Protein AF-A0A954BN19-F1 (afdb_monomer_lite)

pLDDT: mean 81.87, std 8.76, range [47.94, 94.44]

Radius of gyration: 20.81 Å; chains: 1; bounding box: 57×32×49 Å

Foldseek 3Di:
DVLVCQVVVPPDVVVVVVVVVVVVVVVVVCVVVVVVLLVLQDDPVCSVVSVVVVVVVVVCCVVVVVVVLVVQVVVPVSRSVVVVVVVVVVVVVVVVVRDDGDDPPPVDDPDPCVVCVVVVVCVVPVVNVVVVVVVVVVVVVVCVLVCLVCCCCVPVVHDPVVSVVVVCVVVVVD

Structure (mmCIF, N/CA/C/O backbone):
data_AF-A0A954BN19-F1
#
_entry.id   AF-A0A954BN19-F1
#
loop_
_atom_site.group_PDB
_atom_site.id
_atom_site.type_symbol
_atom_site.label_atom_id
_atom_site.label_alt_id
_atom_site.label_comp_id
_atom_site.label_asym_id
_atom_site.label_entity_id
_atom_site.label_seq_id
_atom_site.pdbx_PDB_ins_code
_atom_site.Cartn_x
_atom_site.Cartn_y
_atom_site.Cartn_z
_atom_site.occupancy
_atom_site.B_iso_or_equiv
_atom_site.auth_seq_id
_atom_site.auth_comp_id
_atom_site.auth_asym_id
_atom_site.auth_atom_id
_atom_site.pdbx_PDB_model_num
ATOM 1 N N . ALA A 1 1 ? -5.532 0.652 -15.997 1.00 68.81 1 ALA A N 1
ATOM 2 C CA . ALA A 1 1 ? -4.875 1.878 -16.502 1.00 68.81 1 ALA A CA 1
ATOM 3 C C . ALA A 1 1 ? -3.427 1.612 -16.917 1.00 68.81 1 ALA A C 1
ATOM 5 O O . ALA A 1 1 ? -3.158 1.612 -18.107 1.00 68.81 1 ALA A O 1
ATOM 6 N N . VAL A 1 2 ? -2.518 1.294 -15.985 1.00 73.12 2 VAL A N 1
ATOM 7 C CA . VAL A 1 2 ? -1.083 1.106 -16.296 1.00 73.12 2 VAL A CA 1
ATOM 8 C C . VAL A 1 2 ? -0.819 -0.013 -17.317 1.00 73.12 2 VAL A C 1
ATOM 10 O O . VAL A 1 2 ? -0.049 0.191 -18.244 1.00 73.12 2 VAL A O 1
ATOM 13 N N . LEU A 1 3 ? -1.535 -1.144 -17.241 1.00 71.88 3 LEU A N 1
ATOM 14 C CA . LEU A 1 3 ? -1.464 -2.205 -18.260 1.00 71.88 3 LEU A CA 1
ATOM 15 C C . LEU A 1 3 ? -1.847 -1.709 -19.669 1.00 71.88 3 LEU A C 1
ATOM 17 O O . LEU A 1 3 ? -1.203 -2.068 -20.645 1.00 71.88 3 LEU A O 1
ATOM 21 N N . ALA A 1 4 ? -2.865 -0.852 -19.782 1.00 71.31 4 ALA A N 1
ATOM 22 C CA . ALA A 1 4 ? -3.290 -0.293 -21.067 1.00 71.31 4 ALA A CA 1
ATOM 23 C C . ALA A 1 4 ? -2.262 0.709 -21.628 1.00 71.31 4 ALA A C 1
ATOM 25 O O . ALA A 1 4 ? -2.041 0.761 -22.837 1.00 71.31 4 ALA A O 1
ATOM 26 N N . LEU A 1 5 ? -1.584 1.463 -20.755 1.00 75.38 5 LEU A N 1
ATOM 27 C CA . LEU A 1 5 ? -0.461 2.325 -21.143 1.00 75.38 5 LEU A CA 1
ATOM 28 C C . LEU A 1 5 ? 0.744 1.496 -21.610 1.00 75.38 5 LEU A C 1
ATOM 30 O O . LEU A 1 5 ? 1.345 1.810 -22.633 1.00 75.38 5 LEU A O 1
ATOM 34 N N . ALA A 1 6 ? 1.035 0.385 -20.929 1.00 69.69 6 ALA A N 1
ATOM 35 C CA . ALA A 1 6 ? 2.100 -0.535 -21.321 1.00 69.69 6 ALA A CA 1
ATOM 36 C C . ALA A 1 6 ? 1.827 -1.221 -22.672 1.00 69.69 6 ALA A C 1
ATOM 38 O O . ALA A 1 6 ? 2.737 -1.348 -23.483 1.00 69.69 6 ALA A O 1
ATOM 39 N N . LEU A 1 7 ? 0.578 -1.621 -22.940 1.00 71.88 7 LEU A N 1
ATOM 40 C CA . LEU A 1 7 ? 0.173 -2.225 -24.218 1.00 71.88 7 LEU A CA 1
ATOM 41 C C . LEU A 1 7 ? 0.163 -1.224 -25.382 1.00 71.88 7 LEU A C 1
ATOM 43 O O . LEU A 1 7 ? 0.407 -1.608 -26.520 1.00 71.88 7 LEU A O 1
ATOM 47 N N . SER A 1 8 ? -0.116 0.053 -25.110 1.00 75.19 8 SER A N 1
ATOM 48 C CA . SER A 1 8 ? -0.130 1.107 -26.135 1.00 75.19 8 SER A CA 1
ATOM 49 C C . SER A 1 8 ? 1.241 1.742 -26.390 1.00 75.19 8 SER A C 1
ATOM 51 O O . SER A 1 8 ? 1.376 2.512 -27.338 1.00 75.19 8 SER A O 1
ATOM 53 N N . GLY A 1 9 ? 2.250 1.449 -25.559 1.00 68.12 9 GLY A N 1
ATOM 54 C CA . GLY A 1 9 ? 3.610 1.991 -25.678 1.00 68.12 9 GLY A CA 1
ATOM 55 C C . GLY A 1 9 ? 3.722 3.504 -25.447 1.00 68.12 9 GLY A C 1
ATOM 56 O O . GLY A 1 9 ? 4.783 4.083 -25.670 1.00 68.12 9 GLY A O 1
ATOM 57 N N . ARG A 1 10 ? 2.643 4.167 -25.010 1.00 72.44 10 ARG A N 1
ATOM 58 C CA . ARG A 1 10 ? 2.569 5.623 -24.829 1.00 72.44 10 ARG A CA 1
ATOM 59 C C . ARG A 1 10 ? 2.656 5.976 -23.348 1.00 72.44 10 ARG A C 1
ATOM 61 O O . ARG A 1 10 ? 1.644 6.070 -22.658 1.00 72.44 10 ARG A O 1
ATOM 68 N N . PHE A 1 11 ? 3.876 6.198 -22.868 1.00 72.81 11 PHE A N 1
ATOM 69 C CA . PHE A 1 11 ? 4.145 6.683 -21.512 1.00 72.81 11 PHE A CA 1
ATOM 70 C C . PHE A 1 11 ? 4.141 8.213 -21.463 1.00 72.81 11 PHE A C 1
ATOM 72 O O . PHE A 1 11 ? 5.148 8.840 -21.145 1.00 72.81 11 PHE A O 1
ATOM 79 N N . ASP A 1 12 ? 3.006 8.822 -21.806 1.00 81.62 12 ASP A N 1
ATOM 80 C CA . ASP A 1 12 ? 2.846 10.262 -21.613 1.00 81.62 12 ASP A CA 1
ATOM 81 C C . ASP A 1 12 ? 2.803 10.569 -20.100 1.00 81.62 12 ASP A C 1
ATOM 83 O O . ASP A 1 12 ? 2.009 9.938 -19.381 1.00 81.62 12 ASP A O 1
ATOM 87 N N . PRO A 1 13 ? 3.622 11.510 -19.593 1.00 81.38 13 PRO A N 1
ATOM 88 C CA . PRO A 1 13 ? 3.652 11.862 -18.176 1.00 81.38 13 PRO A CA 1
ATOM 89 C C . PRO A 1 13 ? 2.273 12.187 -17.598 1.00 81.38 13 PRO A C 1
ATOM 91 O O . PRO A 1 13 ? 1.994 11.819 -16.456 1.00 81.38 13 PRO A O 1
ATOM 94 N N . VAL A 1 14 ? 1.387 12.815 -18.380 1.00 86.94 14 VAL A N 1
ATOM 95 C CA . VAL A 1 14 ? 0.048 13.206 -17.912 1.00 86.94 14 VAL A CA 1
ATOM 96 C C . VAL A 1 14 ? -0.793 11.977 -17.564 1.00 86.94 14 VAL A C 1
ATOM 98 O O . VAL A 1 14 ? -1.405 11.922 -16.496 1.00 86.94 14 VAL A O 1
ATOM 101 N N . TRP A 1 15 ? -0.788 10.956 -18.424 1.00 82.94 15 TRP A N 1
ATOM 102 C CA . TRP A 1 15 ? -1.566 9.734 -18.205 1.00 82.94 15 TRP A CA 1
ATOM 103 C C . TRP A 1 15 ? -1.000 8.875 -17.077 1.00 82.94 15 TRP A C 1
ATOM 105 O O . TRP A 1 15 ? -1.761 8.260 -16.324 1.00 82.94 15 TRP A O 1
ATOM 115 N N . VAL A 1 16 ? 0.326 8.855 -16.928 1.00 83.62 16 VAL A N 1
ATOM 116 C CA . VAL A 1 16 ? 0.986 8.168 -15.813 1.00 83.62 16 VAL A CA 1
ATOM 117 C C . VAL A 1 16 ? 0.633 8.847 -14.491 1.00 83.62 16 VAL A C 1
ATOM 119 O O . VAL A 1 16 ? 0.200 8.168 -13.560 1.00 83.62 16 VAL A O 1
ATOM 122 N N . LEU A 1 17 ? 0.744 10.176 -14.413 1.00 84.62 17 LEU A N 1
ATOM 123 C CA . LEU A 1 17 ? 0.394 10.934 -13.212 1.00 84.62 17 LEU A CA 1
ATOM 124 C C . LEU A 1 17 ? -1.085 10.777 -12.858 1.00 84.62 17 LEU A C 1
ATOM 126 O O . LEU A 1 17 ? -1.389 10.477 -11.709 1.00 84.62 17 LEU A O 1
ATOM 130 N N . ALA A 1 18 ? -1.993 10.866 -13.833 1.00 87.44 18 ALA A N 1
ATOM 131 C CA . ALA A 1 18 ? -3.419 10.638 -13.602 1.00 87.44 18 ALA A CA 1
ATOM 132 C C . ALA A 1 18 ? -3.694 9.238 -13.018 1.00 87.44 18 ALA A C 1
ATOM 134 O O . ALA A 1 18 ? -4.450 9.097 -12.053 1.00 87.44 18 ALA A O 1
ATOM 135 N N . ALA A 1 19 ? -3.043 8.196 -13.549 1.00 85.94 19 ALA A N 1
ATOM 136 C CA . ALA A 1 19 ? -3.163 6.840 -13.016 1.00 85.94 19 ALA A CA 1
ATOM 137 C C . ALA A 1 19 ? -2.610 6.725 -11.583 1.00 85.94 19 ALA A C 1
ATOM 139 O O . ALA A 1 19 ? -3.233 6.075 -10.738 1.00 85.94 19 ALA A O 1
ATOM 140 N N . LEU A 1 20 ? -1.477 7.372 -11.292 1.00 85.50 20 LEU A N 1
ATOM 141 C CA . LEU A 1 20 ? -0.887 7.411 -9.952 1.00 85.50 20 LEU A CA 1
ATOM 142 C C . LEU A 1 20 ? -1.757 8.187 -8.956 1.00 85.50 20 LEU A C 1
ATOM 144 O O . LEU A 1 20 ? -1.872 7.762 -7.809 1.00 85.50 20 LEU A O 1
ATOM 148 N N . THR A 1 21 ? -2.418 9.266 -9.380 1.00 88.81 21 THR A N 1
ATOM 149 C CA . THR A 1 21 ? -3.368 10.012 -8.545 1.00 88.81 21 THR A CA 1
ATOM 150 C C . THR A 1 21 ? -4.549 9.135 -8.149 1.00 88.81 21 THR A C 1
ATOM 152 O O . THR A 1 21 ? -4.857 9.029 -6.963 1.00 88.81 21 THR A O 1
ATOM 155 N N . VAL A 1 22 ? -5.175 8.445 -9.109 1.00 89.56 22 VAL A N 1
ATOM 156 C CA . VAL A 1 22 ? -6.285 7.519 -8.823 1.00 89.56 22 VAL A CA 1
ATOM 157 C C . VAL A 1 22 ? -5.833 6.401 -7.882 1.00 89.56 22 VAL A C 1
ATOM 159 O O . VAL A 1 22 ? -6.536 6.073 -6.926 1.00 89.56 22 VAL A O 1
ATOM 162 N N . PHE A 1 23 ? -4.640 5.849 -8.110 1.00 85.69 23 PHE A N 1
ATOM 163 C CA . PHE A 1 23 ? -4.061 4.842 -7.225 1.00 85.69 23 PHE A CA 1
ATOM 164 C C . PHE A 1 23 ? -3.820 5.382 -5.806 1.00 85.69 23 PHE A C 1
ATOM 166 O O . PHE A 1 23 ? -4.142 4.705 -4.830 1.00 85.69 23 PHE A O 1
ATOM 173 N N . GLY A 1 24 ? -3.310 6.609 -5.676 1.00 85.44 24 GLY A N 1
ATOM 174 C CA . GLY A 1 24 ? -3.105 7.278 -4.392 1.00 85.44 24 GLY A CA 1
ATOM 175 C C . GLY A 1 24 ? -4.409 7.479 -3.620 1.00 85.44 24 GLY A C 1
ATOM 176 O O . GLY A 1 24 ? -4.470 7.150 -2.435 1.00 85.44 24 GLY A O 1
ATOM 177 N N . VAL A 1 25 ? -5.469 7.924 -4.302 1.00 90.31 25 VAL A N 1
ATOM 178 C CA . VAL A 1 25 ? -6.812 8.050 -3.714 1.00 90.31 25 VAL A CA 1
ATOM 179 C C . VAL A 1 25 ? -7.311 6.689 -3.232 1.00 90.31 25 VAL A C 1
ATOM 181 O O . VAL A 1 25 ? -7.694 6.557 -2.072 1.00 90.31 25 VAL A O 1
ATOM 184 N N . ALA A 1 26 ? -7.246 5.653 -4.072 1.00 88.19 26 ALA A N 1
ATOM 185 C CA . ALA A 1 26 ? -7.664 4.306 -3.684 1.00 88.19 26 ALA A CA 1
ATOM 186 C C . ALA A 1 26 ? -6.885 3.789 -2.461 1.00 88.19 26 ALA A C 1
ATOM 188 O O . ALA A 1 26 ? -7.477 3.237 -1.532 1.00 88.19 26 ALA A O 1
ATOM 189 N N . ARG A 1 27 ? -5.567 4.023 -2.415 1.00 83.44 27 ARG A N 1
ATOM 190 C CA . ARG A 1 27 ? -4.705 3.628 -1.293 1.00 83.44 27 ARG A CA 1
ATOM 191 C C . ARG A 1 27 ? -5.075 4.348 0.006 1.00 83.44 27 ARG A C 1
ATOM 193 O O . ARG A 1 27 ? -5.045 3.716 1.061 1.00 83.44 27 ARG A O 1
ATOM 200 N N . ALA A 1 28 ? -5.449 5.626 -0.073 1.00 85.00 28 ALA A N 1
ATOM 201 C CA . ALA A 1 28 ? -5.857 6.424 1.083 1.00 85.00 28 ALA A CA 1
ATOM 202 C C . ALA A 1 28 ? -7.121 5.877 1.765 1.00 85.00 28 ALA A C 1
ATOM 204 O O . ALA A 1 28 ? -7.237 5.974 2.982 1.00 85.00 28 ALA A O 1
ATOM 205 N N . PHE A 1 29 ? -8.031 5.252 1.012 1.00 87.31 29 PHE A N 1
ATOM 206 C CA . PHE A 1 29 ? -9.189 4.548 1.576 1.00 87.31 29 PHE A CA 1
ATOM 207 C C . PHE A 1 29 ? -8.865 3.108 1.979 1.00 87.31 29 PHE A C 1
ATOM 209 O O . PHE A 1 29 ? -9.319 2.639 3.022 1.00 87.31 29 PHE A O 1
ATOM 216 N N . TYR A 1 30 ? -8.067 2.405 1.174 1.00 85.12 30 TYR A N 1
ATOM 217 C CA . TYR A 1 30 ? -7.721 1.007 1.419 1.00 85.12 30 TYR A CA 1
ATOM 218 C C . TYR A 1 30 ? -6.974 0.818 2.742 1.00 85.12 30 TYR A C 1
ATOM 220 O O . TYR A 1 30 ? -7.321 -0.076 3.510 1.00 85.12 30 TYR A O 1
ATOM 228 N N . ALA A 1 31 ? -5.985 1.667 3.040 1.00 81.19 31 ALA A N 1
ATOM 229 C CA . ALA A 1 31 ? -5.189 1.551 4.261 1.00 81.19 31 ALA A CA 1
ATOM 230 C C . ALA A 1 31 ? -6.054 1.563 5.545 1.00 81.19 31 ALA A C 1
ATOM 232 O O . ALA A 1 31 ? -6.044 0.557 6.257 1.00 81.19 31 ALA A O 1
ATOM 233 N N . PRO A 1 32 ? -6.871 2.598 5.831 1.00 82.94 32 PRO A N 1
ATOM 234 C CA . PRO A 1 32 ? -7.719 2.615 7.023 1.00 82.94 32 PRO A CA 1
ATOM 235 C C . PRO A 1 32 ? -8.814 1.541 7.001 1.00 82.94 32 PRO A C 1
ATOM 237 O O . PRO A 1 32 ? -9.123 0.971 8.049 1.00 82.94 32 PRO A O 1
ATOM 240 N N . ALA A 1 33 ? -9.377 1.216 5.830 1.00 84.75 33 ALA A N 1
ATOM 241 C CA . ALA A 1 33 ? -10.361 0.141 5.712 1.00 84.75 33 ALA A CA 1
ATOM 242 C C . ALA A 1 33 ? -9.762 -1.223 6.094 1.00 84.75 33 ALA A C 1
ATOM 244 O O . ALA A 1 33 ? -10.379 -1.978 6.845 1.00 84.75 33 ALA A O 1
ATOM 245 N N . SER A 1 34 ? -8.544 -1.513 5.627 1.00 82.62 34 SER A N 1
ATOM 246 C CA . SER A 1 34 ? -7.851 -2.773 5.906 1.00 82.62 34 SER A CA 1
ATOM 247 C C . SER A 1 34 ? -7.490 -2.923 7.389 1.00 82.62 34 SER A C 1
ATOM 249 O O . SER A 1 34 ? -7.786 -3.960 7.984 1.00 82.62 34 SER A O 1
ATOM 251 N N . SER A 1 35 ? -6.960 -1.869 8.023 1.00 80.50 35 SER A N 1
ATOM 252 C CA . SER A 1 35 ? -6.654 -1.869 9.459 1.00 80.50 35 SER A CA 1
ATOM 253 C C . SER A 1 35 ? -7.911 -2.022 10.322 1.00 80.50 35 SER A C 1
ATOM 255 O O . SER A 1 35 ? -7.901 -2.756 11.308 1.00 80.50 35 SER A O 1
ATOM 257 N N . SER A 1 36 ? -9.015 -1.372 9.939 1.00 83.44 36 SER A N 1
ATOM 258 C CA . SER A 1 36 ? -10.303 -1.495 10.635 1.00 83.44 36 SER A CA 1
ATOM 259 C C . SER A 1 36 ? -10.884 -2.908 10.536 1.00 83.44 36 SER A C 1
ATOM 261 O O . SER A 1 36 ? -11.401 -3.437 11.522 1.00 83.44 36 SER A O 1
ATOM 263 N N . LEU A 1 37 ? -10.788 -3.544 9.365 1.00 80.94 37 LEU A N 1
ATOM 264 C CA . LEU A 1 37 ? -11.318 -4.890 9.153 1.00 80.94 37 LEU A CA 1
ATOM 265 C C . LEU A 1 37 ? -10.620 -5.916 10.054 1.00 80.94 37 LEU A C 1
ATOM 267 O O . LEU A 1 37 ? -11.300 -6.727 10.678 1.00 80.94 37 LEU A O 1
ATOM 271 N N . ALA A 1 38 ? -9.291 -5.836 10.178 1.00 77.94 38 ALA A N 1
ATOM 272 C CA . ALA A 1 38 ? -8.519 -6.733 11.037 1.00 77.94 38 ALA A CA 1
ATOM 273 C C . ALA A 1 38 ? -8.946 -6.634 12.513 1.00 77.94 38 ALA A C 1
ATOM 275 O O . ALA A 1 38 ? -9.181 -7.654 13.156 1.00 77.94 38 ALA A O 1
ATOM 276 N N . VAL A 1 39 ? -9.118 -5.415 13.036 1.00 79.25 39 VAL A N 1
ATOM 277 C CA . VAL A 1 39 ? -9.523 -5.189 14.437 1.00 79.25 39 VAL A CA 1
ATOM 278 C C . VAL A 1 39 ? -10.963 -5.637 14.703 1.00 79.25 39 VAL A C 1
ATOM 280 O O . VAL A 1 39 ? -11.264 -6.111 15.794 1.00 79.25 39 VAL A O 1
ATOM 283 N N . ASN A 1 40 ? -11.863 -5.493 13.728 1.00 82.19 40 ASN A N 1
ATOM 284 C CA . ASN A 1 40 ? -13.278 -5.826 13.914 1.00 82.19 40 ASN A CA 1
ATOM 285 C C . ASN A 1 40 ? -13.616 -7.304 13.660 1.00 82.19 40 ASN A C 1
ATOM 287 O O . ASN A 1 40 ? -14.701 -7.743 14.045 1.00 82.19 40 ASN A O 1
ATOM 291 N N . LEU A 1 41 ? -12.739 -8.053 12.987 1.00 82.81 41 LEU A N 1
ATOM 292 C CA . LEU A 1 41 ? -12.967 -9.460 12.644 1.00 82.81 41 LEU A CA 1
ATOM 293 C C . LEU A 1 41 ? -12.276 -10.431 13.612 1.00 82.81 41 LEU A C 1
ATOM 295 O O . LEU A 1 41 ? -12.761 -11.544 13.801 1.00 82.81 41 LEU A O 1
ATOM 299 N N . VAL A 1 42 ? -11.153 -10.026 14.210 1.00 85.12 42 VAL A N 1
ATOM 300 C CA . VAL A 1 42 ? -10.320 -10.909 15.034 1.00 85.12 42 VAL A CA 1
ATOM 301 C C . VAL A 1 42 ? -10.680 -10.761 16.521 1.00 85.12 42 VAL A C 1
ATOM 303 O O . VAL A 1 42 ? -10.710 -9.635 17.025 1.00 85.12 42 VAL A O 1
ATOM 306 N N . PRO A 1 43 ? -10.932 -11.869 17.247 1.00 84.62 43 PRO A N 1
ATOM 307 C CA . PRO A 1 43 ? -11.091 -11.854 18.701 1.00 84.62 43 PRO A CA 1
ATOM 308 C C . PRO A 1 43 ? -9.874 -11.245 19.410 1.00 84.62 43 PRO A C 1
ATOM 310 O O . PRO A 1 43 ? -8.752 -11.285 18.906 1.00 84.62 43 PRO A O 1
ATOM 313 N N . LYS A 1 44 ? -10.069 -10.679 20.605 1.00 84.38 44 LYS A N 1
ATOM 314 C CA . LYS A 1 44 ? -8.991 -9.969 21.321 1.00 84.38 44 LYS A CA 1
ATOM 315 C C . LYS A 1 44 ? -7.820 -10.885 21.667 1.00 84.38 44 LYS A C 1
ATOM 317 O O . LYS A 1 44 ? -6.682 -10.425 21.711 1.00 84.38 44 LYS A O 1
ATOM 322 N N . GLU A 1 45 ? -8.114 -12.155 21.903 1.00 89.50 45 GLU A N 1
ATOM 323 C CA . GLU A 1 45 ? -7.164 -13.199 22.271 1.00 89.50 45 GLU A CA 1
ATOM 324 C C . GLU A 1 45 ? -6.211 -13.513 21.107 1.00 89.50 45 GLU A C 1
ATOM 326 O O . GLU A 1 45 ? -5.016 -13.709 21.315 1.00 89.50 45 GLU A O 1
ATOM 331 N N . ASP A 1 46 ? -6.724 -13.455 19.875 1.00 88.88 46 ASP A N 1
ATOM 332 C CA . ASP A 1 46 ? -5.984 -13.782 18.653 1.00 88.88 46 ASP A CA 1
ATOM 333 C C . ASP A 1 46 ? -5.391 -12.549 17.957 1.00 88.88 46 ASP A C 1
ATOM 335 O O . ASP A 1 46 ? -4.649 -12.676 16.978 1.00 88.88 46 ASP A O 1
ATOM 339 N N . PHE A 1 47 ? -5.688 -11.340 18.444 1.00 87.62 47 PHE A N 1
ATOM 340 C CA . PHE A 1 47 ? -5.321 -10.090 17.775 1.00 87.62 47 PHE A CA 1
ATOM 341 C C . PHE A 1 47 ? -3.808 -9.955 17.560 1.00 87.62 47 PHE A C 1
ATOM 343 O O . PHE A 1 47 ? -3.367 -9.609 16.465 1.00 87.62 47 PHE A O 1
ATOM 350 N N . ALA A 1 48 ? -3.000 -10.289 18.571 1.00 88.75 48 ALA A N 1
ATOM 351 C CA . ALA A 1 48 ? -1.542 -10.246 18.456 1.00 88.75 48 ALA A CA 1
ATOM 352 C C . ALA A 1 48 ? -1.018 -11.216 17.381 1.00 88.75 48 ALA A C 1
ATOM 354 O O . ALA A 1 48 ? -0.153 -10.851 16.583 1.00 88.75 48 ALA A O 1
ATOM 355 N N . ASN A 1 49 ? -1.586 -12.424 17.310 1.00 90.62 49 ASN A N 1
ATOM 356 C CA . ASN A 1 49 ? -1.247 -13.413 16.288 1.00 90.62 49 ASN A CA 1
ATOM 357 C C . ASN A 1 49 ? -1.654 -12.927 14.886 1.00 90.62 49 ASN A C 1
ATOM 359 O O . ASN A 1 49 ? -0.866 -13.022 13.945 1.00 90.62 49 ASN A O 1
ATOM 363 N N . ALA A 1 50 ? -2.841 -12.333 14.741 1.00 87.56 50 ALA A N 1
ATOM 364 C CA . ALA A 1 50 ? -3.293 -11.770 13.469 1.00 87.56 50 ALA A CA 1
ATOM 365 C C . ALA A 1 50 ? -2.414 -10.602 12.990 1.00 87.56 50 ALA A C 1
ATOM 367 O O . ALA A 1 50 ? -2.052 -10.550 11.814 1.00 87.56 50 ALA A O 1
ATOM 368 N N . VAL A 1 51 ? -2.012 -9.700 13.891 1.00 87.38 51 VAL A N 1
ATOM 369 C CA . VAL A 1 51 ? -1.050 -8.628 13.577 1.00 87.38 51 VAL A CA 1
ATOM 370 C C . VAL A 1 51 ? 0.291 -9.217 13.133 1.00 87.38 51 VAL A C 1
ATOM 372 O O . VAL A 1 51 ? 0.881 -8.725 12.168 1.00 87.38 51 VAL A O 1
ATOM 375 N N . GLY A 1 52 ? 0.744 -10.300 13.772 1.00 89.69 52 GLY A N 1
ATOM 376 C CA . GLY A 1 52 ? 1.924 -11.056 13.350 1.00 89.69 52 GLY A CA 1
ATOM 377 C C . GLY A 1 52 ? 1.813 -11.562 11.909 1.00 89.69 52 GLY A C 1
ATOM 378 O O . GLY A 1 52 ? 2.699 -11.295 11.098 1.00 89.69 52 GLY A O 1
ATOM 379 N N . TRP A 1 53 ? 0.696 -12.203 11.552 1.00 90.00 53 TRP A N 1
ATOM 380 C CA . TRP A 1 53 ? 0.436 -12.681 10.186 1.00 90.00 53 TRP A CA 1
ATOM 381 C C . TRP A 1 53 ? 0.389 -11.560 9.146 1.00 90.00 53 TRP A C 1
ATOM 383 O O . TRP A 1 53 ? 0.972 -11.697 8.066 1.00 90.00 53 TRP A O 1
ATOM 393 N N . VAL A 1 54 ? -0.271 -10.441 9.457 1.00 87.25 54 VAL A N 1
ATOM 394 C CA . VAL A 1 54 ? -0.331 -9.271 8.564 1.00 87.25 54 VAL A CA 1
ATOM 395 C C . VAL A 1 54 ? 1.063 -8.689 8.350 1.00 87.25 54 VAL A C 1
ATOM 397 O O . VAL A 1 54 ? 1.444 -8.403 7.214 1.00 87.25 54 VAL A O 1
ATOM 400 N N . THR A 1 55 ? 1.842 -8.562 9.424 1.00 88.19 55 THR A N 1
ATOM 401 C CA . THR A 1 55 ? 3.208 -8.030 9.370 1.00 88.19 55 THR A CA 1
ATOM 402 C C . THR A 1 55 ? 4.119 -8.952 8.566 1.00 88.19 55 THR A C 1
ATOM 404 O O . THR A 1 55 ? 4.806 -8.489 7.658 1.00 88.19 55 THR A O 1
ATOM 407 N N . ALA A 1 56 ? 4.079 -10.262 8.825 1.00 90.75 56 ALA A N 1
ATOM 408 C CA . ALA A 1 56 ? 4.849 -11.252 8.077 1.00 90.75 56 ALA A CA 1
ATOM 409 C C . ALA A 1 56 ? 4.494 -11.237 6.583 1.00 90.75 56 ALA A C 1
ATOM 411 O O . ALA A 1 56 ? 5.384 -11.235 5.735 1.00 90.75 56 ALA A O 1
ATOM 412 N N . SER A 1 57 ? 3.203 -11.147 6.253 1.00 90.06 57 SER A N 1
ATOM 413 C CA . SER A 1 57 ? 2.736 -11.048 4.865 1.00 90.06 57 SER A CA 1
ATOM 414 C C . SER A 1 57 ? 3.267 -9.790 4.175 1.00 90.06 57 SER A C 1
ATOM 416 O O . SER A 1 57 ? 3.722 -9.860 3.034 1.00 90.06 57 SER A O 1
ATOM 418 N N . TRP A 1 58 ? 3.263 -8.648 4.870 1.00 87.88 58 TRP A N 1
ATOM 419 C CA . TRP A 1 58 ? 3.828 -7.397 4.360 1.00 87.88 58 TRP A CA 1
ATOM 420 C C . TRP A 1 58 ? 5.334 -7.482 4.126 1.00 87.88 58 TRP A C 1
ATOM 422 O O . TRP A 1 58 ? 5.805 -7.016 3.090 1.00 87.88 58 TRP A O 1
ATOM 432 N N . GLN A 1 59 ? 6.079 -8.094 5.047 1.00 87.81 59 GLN A N 1
ATOM 433 C CA . GLN A 1 59 ? 7.526 -8.257 4.904 1.00 87.81 59 GLN A CA 1
ATOM 434 C C . GLN A 1 59 ? 7.884 -9.224 3.773 1.00 87.81 59 GLN A C 1
ATOM 436 O O . GLN A 1 59 ? 8.764 -8.950 2.962 1.00 87.81 59 GLN A O 1
ATOM 441 N N . LEU A 1 60 ? 7.153 -10.331 3.643 1.00 90.56 60 LEU A N 1
ATOM 442 C CA . LEU A 1 60 ? 7.327 -11.233 2.507 1.00 90.56 60 LEU A CA 1
ATOM 443 C C . LEU A 1 60 ? 7.015 -10.520 1.188 1.00 90.56 60 LEU A C 1
ATOM 445 O O . LEU A 1 60 ? 7.781 -10.639 0.234 1.00 90.56 60 LEU A O 1
ATOM 449 N N . ALA A 1 61 ? 5.940 -9.734 1.132 1.00 88.56 61 ALA A N 1
ATOM 450 C CA . ALA A 1 61 ? 5.591 -8.964 -0.057 1.00 88.56 61 ALA A CA 1
ATOM 451 C C . ALA A 1 61 ? 6.626 -7.872 -0.384 1.00 88.56 61 ALA A C 1
ATOM 453 O O . ALA A 1 61 ? 6.914 -7.654 -1.562 1.00 88.56 61 ALA A O 1
ATOM 454 N N . SER A 1 62 ? 7.206 -7.205 0.619 1.00 83.81 62 SER A N 1
ATOM 455 C CA . SER A 1 62 ? 8.211 -6.152 0.419 1.00 83.81 62 SER A CA 1
ATOM 456 C C . SER A 1 62 ? 9.542 -6.703 -0.100 1.00 83.81 62 SER A C 1
ATOM 458 O O . SER A 1 62 ? 10.206 -6.034 -0.891 1.00 83.81 62 SER A O 1
ATOM 460 N N . ILE A 1 63 ? 9.896 -7.934 0.282 1.00 83.19 63 ILE A N 1
ATOM 461 C CA . ILE A 1 63 ? 11.118 -8.618 -0.157 1.00 83.19 63 ILE A CA 1
ATOM 462 C C . ILE A 1 63 ? 10.907 -9.301 -1.514 1.00 83.19 63 ILE A C 1
ATOM 464 O O . ILE A 1 63 ? 11.665 -9.082 -2.458 1.00 83.19 63 ILE A O 1
ATOM 468 N N . ILE A 1 64 ? 9.868 -10.131 -1.631 1.00 88.19 64 ILE A N 1
ATOM 469 C CA . ILE A 1 64 ? 9.635 -10.983 -2.807 1.00 88.19 64 ILE A CA 1
ATOM 470 C C . ILE A 1 64 ? 9.033 -10.172 -3.962 1.00 88.19 64 ILE A C 1
ATOM 472 O O . ILE A 1 64 ? 9.333 -10.430 -5.130 1.00 88.19 64 ILE A O 1
ATOM 476 N N . GLY A 1 65 ? 8.208 -9.169 -3.655 1.00 86.88 65 GLY A N 1
ATOM 477 C CA . GLY A 1 65 ? 7.494 -8.358 -4.641 1.00 86.88 65 GLY A CA 1
ATOM 478 C C . GLY A 1 65 ? 8.411 -7.683 -5.667 1.00 86.88 65 GLY A C 1
ATOM 479 O O . GLY A 1 65 ? 8.186 -7.874 -6.862 1.00 86.88 65 GLY A O 1
ATOM 480 N N . PRO A 1 66 ? 9.458 -6.937 -5.259 1.00 85.12 66 PRO A N 1
ATOM 481 C CA . PRO A 1 66 ? 10.403 -6.324 -6.192 1.00 85.12 66 PRO A CA 1
ATOM 482 C C . PRO A 1 66 ? 11.159 -7.344 -7.050 1.00 85.12 66 PRO A C 1
ATOM 484 O O . PRO A 1 66 ? 11.360 -7.100 -8.238 1.00 85.12 66 PRO A O 1
ATOM 487 N N . VAL A 1 67 ? 11.535 -8.494 -6.478 1.00 86.75 67 VAL A N 1
ATOM 488 C CA . VAL A 1 67 ? 12.256 -9.560 -7.194 1.00 86.75 67 VAL A CA 1
ATOM 489 C C . VAL A 1 67 ? 11.375 -10.163 -8.287 1.00 86.75 67 VAL A C 1
ATOM 491 O O . VAL A 1 67 ? 11.767 -10.186 -9.454 1.00 86.75 67 VAL A O 1
ATOM 494 N N . LEU A 1 68 ? 10.158 -10.593 -7.937 1.00 89.00 68 LEU A N 1
ATOM 495 C CA . LEU A 1 68 ? 9.209 -11.143 -8.909 1.00 89.00 68 LEU A CA 1
ATOM 496 C C . LEU A 1 68 ? 8.761 -10.086 -9.921 1.00 89.00 68 LEU A C 1
ATOM 498 O O . LEU A 1 68 ? 8.674 -10.375 -11.111 1.00 89.00 68 LEU A O 1
ATOM 502 N N . GLY A 1 69 ? 8.514 -8.856 -9.471 1.00 86.50 69 GLY A N 1
ATOM 503 C CA . GLY A 1 69 ? 8.133 -7.743 -10.334 1.00 86.50 69 GLY A CA 1
ATOM 504 C C . GLY A 1 69 ? 9.208 -7.425 -11.372 1.00 86.50 69 GLY A C 1
ATOM 505 O O . GLY A 1 69 ? 8.889 -7.292 -12.552 1.00 86.50 69 GLY A O 1
ATOM 506 N N . GLY A 1 70 ? 10.476 -7.370 -10.956 1.00 83.00 70 GLY A N 1
ATOM 507 C CA . GLY A 1 70 ? 11.616 -7.164 -11.849 1.00 83.00 70 GLY A CA 1
ATOM 508 C C . GLY A 1 70 ? 11.800 -8.309 -12.844 1.00 83.00 70 GLY A C 1
ATOM 509 O O . GLY A 1 70 ? 11.965 -8.052 -14.035 1.00 83.00 70 GLY A O 1
ATOM 510 N N . LEU A 1 71 ? 11.697 -9.562 -12.388 1.00 89.50 71 LEU A N 1
ATOM 511 C CA . LEU A 1 71 ? 11.813 -10.739 -13.254 1.00 89.50 71 LEU A CA 1
ATOM 512 C C . LEU A 1 71 ? 10.697 -10.783 -14.311 1.00 89.50 71 LEU A C 1
ATOM 514 O O . LEU A 1 71 ? 10.972 -10.970 -15.495 1.00 89.50 71 LEU A O 1
ATOM 518 N N . LEU A 1 72 ? 9.444 -10.554 -13.902 1.00 90.56 72 LEU A N 1
ATOM 519 C CA . LEU A 1 72 ? 8.298 -10.505 -14.814 1.00 90.56 72 LEU A CA 1
ATOM 520 C C . LEU A 1 72 ? 8.417 -9.347 -15.810 1.00 90.56 72 LEU A C 1
ATOM 522 O O . LEU A 1 72 ? 8.099 -9.514 -16.988 1.00 90.56 72 LEU A O 1
ATOM 526 N N . TYR A 1 73 ? 8.885 -8.182 -15.352 1.00 85.88 73 TYR A N 1
ATOM 527 C CA . TYR A 1 73 ? 9.083 -7.019 -16.215 1.00 85.88 73 TYR A CA 1
ATOM 528 C C . TYR A 1 73 ? 10.218 -7.248 -17.221 1.00 85.88 73 TYR A C 1
ATOM 530 O O . TYR A 1 73 ? 10.107 -6.812 -18.365 1.00 85.88 73 TYR A O 1
ATOM 538 N N . GLY A 1 74 ? 11.267 -7.974 -16.818 1.00 83.19 74 GLY A N 1
ATOM 539 C CA . GLY A 1 74 ? 12.383 -8.372 -17.677 1.00 83.19 74 GLY A CA 1
ATOM 540 C C . GLY A 1 74 ? 11.985 -9.306 -18.825 1.00 83.19 74 GLY A C 1
ATOM 541 O O . GLY A 1 74 ? 12.621 -9.264 -19.873 1.00 83.19 74 GLY A O 1
ATOM 542 N N . ILE A 1 75 ? 10.918 -10.100 -18.662 1.00 89.75 75 ILE A N 1
ATOM 543 C CA . ILE A 1 75 ? 10.320 -10.873 -19.763 1.00 89.75 75 ILE A CA 1
ATOM 544 C C . ILE A 1 75 ? 9.581 -9.921 -20.706 1.00 89.75 75 ILE A C 1
ATOM 546 O O . ILE A 1 75 ? 9.900 -9.843 -21.890 1.00 89.75 75 ILE A O 1
ATOM 550 N N . ALA A 1 76 ? 8.585 -9.203 -20.180 1.00 86.06 76 ALA A N 1
ATOM 551 C CA . ALA A 1 76 ? 7.888 -8.138 -20.889 1.00 86.06 76 ALA A CA 1
ATOM 552 C C . ALA A 1 76 ? 7.035 -7.309 -19.916 1.00 86.06 76 ALA A C 1
ATOM 554 O O . ALA A 1 76 ? 6.333 -7.856 -19.061 1.00 86.06 76 ALA A O 1
ATOM 555 N N . ALA A 1 77 ? 6.983 -5.990 -20.115 1.00 83.50 77 ALA A N 1
ATOM 556 C CA . ALA A 1 77 ? 6.158 -5.100 -19.294 1.00 83.50 77 ALA A CA 1
ATOM 557 C C . ALA A 1 77 ? 4.669 -5.523 -19.211 1.00 83.50 77 ALA A C 1
ATOM 559 O O . ALA A 1 77 ? 4.125 -5.549 -18.102 1.00 83.50 77 ALA A O 1
ATOM 560 N N . PRO A 1 78 ? 3.989 -5.929 -20.310 1.00 88.19 78 PRO A N 1
ATOM 561 C CA . PRO A 1 78 ? 2.602 -6.388 -20.234 1.00 88.19 78 PRO A CA 1
ATOM 562 C C . PRO A 1 78 ? 2.404 -7.632 -19.364 1.00 88.19 78 PRO A C 1
ATOM 564 O O . PRO A 1 78 ? 1.356 -7.752 -18.734 1.00 88.19 78 PRO A O 1
ATOM 567 N N . VAL A 1 79 ? 3.390 -8.533 -19.286 1.00 88.19 79 VAL A N 1
ATOM 568 C CA . VAL A 1 79 ? 3.312 -9.744 -18.452 1.00 88.19 79 VAL A CA 1
ATOM 569 C C . VAL A 1 79 ? 3.289 -9.353 -16.978 1.00 88.19 79 VAL A C 1
ATOM 571 O O . VAL A 1 79 ? 2.372 -9.747 -16.259 1.00 88.19 79 VAL A O 1
ATOM 574 N N . ALA A 1 80 ? 4.219 -8.499 -16.544 1.00 88.00 80 ALA A N 1
ATOM 575 C CA . ALA A 1 80 ? 4.259 -8.002 -15.168 1.00 88.00 80 ALA A CA 1
ATOM 576 C C . ALA A 1 80 ? 2.947 -7.321 -14.755 1.00 88.00 80 ALA A C 1
ATOM 578 O O . ALA A 1 80 ? 2.375 -7.629 -13.705 1.00 88.00 80 ALA A O 1
ATOM 579 N N . TYR A 1 81 ? 2.431 -6.426 -15.602 1.00 87.12 81 TYR A N 1
ATOM 580 C CA . TYR A 1 81 ? 1.196 -5.709 -15.299 1.00 87.12 81 TYR A CA 1
ATOM 581 C C . TYR A 1 81 ? -0.049 -6.601 -15.360 1.00 87.12 81 TYR A C 1
ATOM 583 O O . TYR A 1 81 ? -0.970 -6.394 -14.571 1.00 87.12 81 TYR A O 1
ATOM 591 N N . SER A 1 82 ? -0.087 -7.602 -16.242 1.00 89.56 82 SER A N 1
ATOM 592 C CA . SER A 1 82 ? -1.204 -8.555 -16.310 1.00 89.56 82 SER A CA 1
ATOM 593 C C . SER A 1 82 ? -1.253 -9.432 -15.063 1.00 89.56 82 SER A C 1
ATOM 595 O O . SER A 1 82 ? -2.317 -9.576 -14.463 1.00 89.56 82 SER A O 1
ATOM 597 N N . THR A 1 83 ? -0.102 -9.933 -14.606 1.00 92.44 83 THR A N 1
ATOM 598 C CA . THR A 1 83 ? -0.001 -10.681 -13.345 1.00 92.44 83 THR A CA 1
ATOM 599 C C . THR A 1 83 ? -0.489 -9.843 -12.166 1.00 92.44 83 THR A C 1
ATOM 601 O O . THR A 1 83 ? -1.293 -10.321 -11.367 1.00 92.44 83 THR A O 1
ATOM 604 N N . ALA A 1 84 ? -0.082 -8.572 -12.082 1.00 90.31 84 ALA A N 1
ATOM 605 C CA . ALA A 1 84 ? -0.560 -7.672 -11.035 1.00 90.31 84 ALA A CA 1
ATOM 606 C C . ALA A 1 84 ? -2.090 -7.497 -11.074 1.00 90.31 84 ALA A C 1
ATOM 608 O O . ALA A 1 84 ? -2.741 -7.572 -10.033 1.00 90.31 84 ALA A O 1
ATOM 609 N N . VAL A 1 85 ? -2.680 -7.314 -12.262 1.00 90.88 85 VAL A N 1
ATOM 610 C CA . VAL A 1 85 ? -4.142 -7.213 -12.426 1.00 90.88 85 VAL A CA 1
ATOM 611 C C . VAL A 1 85 ? -4.844 -8.483 -11.946 1.00 90.88 85 VAL A C 1
ATOM 613 O O . VAL A 1 85 ? -5.806 -8.384 -11.187 1.00 90.88 85 VAL A O 1
ATOM 616 N N . VAL A 1 86 ? -4.356 -9.664 -12.331 1.00 94.19 86 VAL A N 1
ATOM 617 C CA . VAL A 1 86 ? -4.936 -10.947 -11.899 1.00 94.19 86 VAL A CA 1
ATOM 618 C C . VAL A 1 86 ? -4.870 -11.100 -10.378 1.00 94.19 86 VAL A C 1
ATOM 620 O O . VAL A 1 86 ? -5.869 -11.475 -9.761 1.00 94.19 86 VAL A O 1
ATOM 623 N N . LEU A 1 87 ? -3.740 -10.757 -9.754 1.00 92.19 87 LEU A N 1
ATOM 624 C CA . LEU A 1 87 ? -3.586 -10.817 -8.298 1.00 92.19 87 LEU A CA 1
ATOM 625 C C . LEU A 1 87 ? -4.546 -9.859 -7.581 1.00 92.19 87 LEU A C 1
ATOM 627 O O . LEU A 1 87 ? -5.204 -10.266 -6.625 1.00 92.19 87 LEU A O 1
ATOM 631 N N . PHE A 1 88 ? -4.686 -8.619 -8.060 1.00 89.75 88 PHE A N 1
ATOM 632 C CA . PHE A 1 88 ? -5.627 -7.656 -7.479 1.00 89.75 88 PHE A CA 1
ATOM 633 C C . PHE A 1 88 ? -7.089 -8.081 -7.647 1.00 89.75 88 PHE A C 1
ATOM 635 O O . PHE A 1 88 ? -7.869 -7.941 -6.706 1.00 89.75 88 PHE A O 1
ATOM 642 N N . LEU A 1 89 ? -7.468 -8.628 -8.806 1.00 92.50 89 LEU A N 1
ATOM 643 C CA . LEU A 1 89 ? -8.819 -9.154 -9.024 1.00 92.50 89 LEU A CA 1
ATOM 644 C C . LEU A 1 89 ? -9.107 -10.347 -8.112 1.00 92.50 89 LEU A C 1
ATOM 646 O O . LEU A 1 89 ? -10.165 -10.402 -7.490 1.00 92.50 89 LEU A O 1
ATOM 650 N N . THR A 1 90 ? -8.148 -11.264 -7.983 1.00 94.19 90 THR A N 1
ATOM 651 C CA . THR A 1 90 ? -8.265 -12.430 -7.098 1.00 94.19 90 THR A CA 1
ATOM 652 C C . THR A 1 90 ? -8.402 -11.996 -5.639 1.00 94.19 90 THR A C 1
ATOM 654 O O . THR A 1 90 ? -9.298 -12.466 -4.945 1.00 94.19 90 THR A O 1
ATOM 657 N N . ALA A 1 91 ? -7.585 -11.041 -5.184 1.00 89.25 91 ALA A N 1
ATOM 658 C CA . ALA A 1 91 ? -7.706 -10.470 -3.844 1.00 89.25 91 ALA A CA 1
ATOM 659 C C . ALA A 1 91 ? -9.076 -9.804 -3.629 1.00 89.25 91 ALA A C 1
ATOM 661 O O . ALA A 1 91 ? -9.716 -10.034 -2.606 1.00 89.25 91 ALA A O 1
ATOM 662 N N . GLY A 1 92 ? -9.561 -9.041 -4.615 1.00 89.56 92 GLY A N 1
ATOM 663 C CA . GLY A 1 92 ? -10.897 -8.445 -4.589 1.00 89.56 92 GLY A CA 1
ATOM 664 C C . GLY A 1 92 ? -12.006 -9.488 -4.441 1.00 89.56 92 GLY A C 1
ATOM 665 O O . GLY A 1 92 ? -12.902 -9.312 -3.620 1.00 89.56 92 GLY A O 1
ATOM 666 N N . LEU A 1 93 ? -11.916 -10.602 -5.172 1.00 92.94 93 LEU A N 1
ATOM 667 C CA . LEU A 1 93 ? -12.859 -11.721 -5.073 1.00 92.94 93 LEU A CA 1
ATOM 668 C C . LEU A 1 93 ? -12.826 -12.389 -3.693 1.00 92.94 93 LEU A C 1
ATOM 670 O O . LEU A 1 93 ? -13.880 -12.644 -3.115 1.00 92.94 93 LEU A O 1
ATOM 674 N N . ILE A 1 94 ? -11.636 -12.620 -3.134 1.00 90.50 94 ILE A N 1
ATOM 675 C CA . ILE A 1 94 ? -11.476 -13.212 -1.797 1.00 90.50 94 ILE A CA 1
ATOM 676 C C . ILE A 1 94 ? -12.060 -12.292 -0.720 1.00 90.50 94 ILE A C 1
ATOM 678 O O . ILE A 1 94 ? -12.699 -12.781 0.210 1.00 90.50 94 ILE A O 1
ATOM 682 N N . ILE A 1 95 ? -11.932 -10.969 -0.854 1.00 87.06 95 ILE A N 1
ATOM 683 C CA . ILE A 1 95 ? -12.522 -10.019 0.103 1.00 87.06 95 ILE A CA 1
ATOM 684 C C . ILE A 1 95 ? -14.045 -10.195 0.203 1.00 87.06 95 ILE A C 1
ATOM 686 O O . ILE A 1 95 ? -14.591 -10.100 1.300 1.00 87.06 95 ILE A O 1
ATOM 690 N N . PHE A 1 96 ? -14.737 -10.527 -0.893 1.00 86.81 96 PHE A N 1
ATOM 691 C CA . PHE A 1 96 ? -16.181 -10.796 -0.851 1.00 86.81 96 PHE A CA 1
ATOM 692 C C . PHE A 1 96 ? -16.559 -12.054 -0.058 1.00 86.81 96 PHE A C 1
ATOM 694 O O . PHE A 1 96 ? -17.716 -12.191 0.336 1.00 86.81 96 PHE A O 1
ATOM 701 N N . THR A 1 97 ? -15.609 -12.954 0.203 1.00 89.38 97 THR A N 1
ATOM 702 C CA . THR A 1 97 ? -15.829 -14.140 1.047 1.00 89.38 97 THR A CA 1
ATOM 703 C C . THR A 1 97 ? -15.630 -13.865 2.538 1.00 89.38 97 THR A C 1
ATOM 705 O O . THR A 1 97 ? -15.997 -14.698 3.365 1.00 89.38 97 THR A O 1
ATOM 708 N N . ILE A 1 98 ? -15.080 -12.700 2.903 1.00 85.69 98 ILE A N 1
ATOM 709 C CA . ILE A 1 98 ? -14.835 -12.344 4.302 1.00 85.69 98 ILE A CA 1
ATOM 710 C C . ILE A 1 98 ? -16.180 -12.073 4.999 1.00 85.69 98 ILE A C 1
ATOM 712 O O . ILE A 1 98 ? -16.986 -11.283 4.492 1.00 85.69 98 ILE A O 1
ATOM 716 N N . PRO A 1 99 ? -16.438 -12.677 6.177 1.00 81.69 99 PRO A N 1
ATOM 717 C CA . PRO A 1 99 ? -17.640 -12.398 6.950 1.00 81.69 99 PRO A CA 1
ATOM 718 C C . PRO A 1 99 ? -17.746 -10.910 7.282 1.00 81.69 99 PRO A C 1
ATOM 720 O O . PRO A 1 99 ? -16.774 -10.280 7.701 1.00 81.69 99 PRO A O 1
ATOM 723 N N . LYS A 1 100 ? -18.944 -10.337 7.127 1.00 78.19 100 LYS A N 1
ATOM 724 C CA . LYS A 1 100 ? -19.175 -8.938 7.497 1.00 78.19 100 LYS A CA 1
ATOM 725 C C . LYS A 1 100 ? -18.959 -8.788 9.009 1.00 78.19 100 LYS A C 1
ATOM 727 O O . LYS A 1 100 ? -19.665 -9.459 9.765 1.00 78.19 100 LYS A O 1
ATOM 732 N N . PRO A 1 101 ? -18.031 -7.926 9.461 1.00 71.94 101 PRO A N 1
ATOM 733 C CA . PRO A 1 101 ? -17.839 -7.695 10.885 1.00 71.94 101 PRO A CA 1
ATOM 734 C C . PRO A 1 101 ? -19.128 -7.153 11.504 1.00 71.94 101 PRO A C 1
ATOM 736 O O . PRO A 1 101 ? -19.903 -6.454 10.843 1.00 71.94 101 PRO A O 1
ATOM 739 N N . ALA A 1 102 ? -19.360 -7.479 12.776 1.00 67.38 102 ALA A N 1
ATOM 740 C CA . ALA A 1 102 ? -20.543 -7.033 13.498 1.00 67.38 102 ALA A CA 1
ATOM 741 C C . ALA A 1 102 ? -20.597 -5.497 13.510 1.00 67.38 102 ALA A C 1
ATOM 743 O O . ALA A 1 102 ? -19.822 -4.830 14.196 1.00 67.38 102 ALA A O 1
ATOM 744 N N . GLN A 1 103 ? -21.513 -4.920 12.732 1.00 65.06 103 GLN A N 1
ATOM 745 C CA . GLN A 1 103 ? -21.696 -3.477 12.706 1.00 65.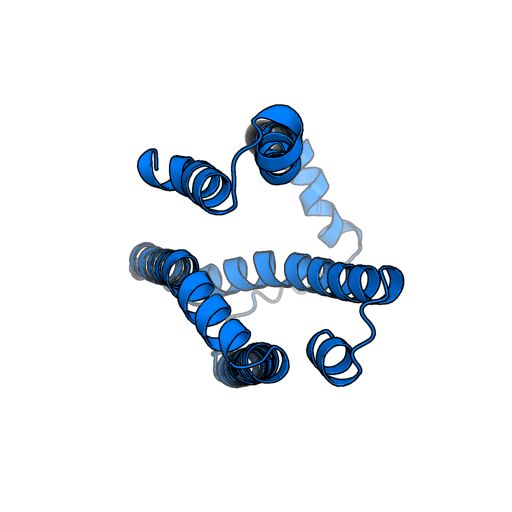06 103 GLN A CA 1
ATOM 746 C C . GLN A 1 103 ? -22.365 -3.053 14.013 1.00 65.06 103 GLN A C 1
ATOM 748 O O . GLN A 1 103 ? -23.523 -3.392 14.270 1.00 65.06 103 GLN A O 1
ATOM 753 N N . ARG A 1 104 ? -21.654 -2.283 14.846 1.00 62.41 104 ARG A N 1
ATOM 754 C CA . ARG A 1 104 ? -22.291 -1.499 15.910 1.00 62.41 104 ARG A CA 1
ATOM 755 C C . ARG A 1 104 ? -23.123 -0.418 15.238 1.00 62.41 104 ARG A C 1
ATOM 757 O O . ARG A 1 104 ? -22.630 0.662 14.938 1.00 62.41 104 ARG A O 1
ATOM 764 N N . ASN A 1 105 ? -24.370 -0.755 14.939 1.00 56.53 105 ASN A N 1
ATOM 765 C CA . ASN A 1 105 ? -25.305 0.149 14.298 1.00 56.53 105 ASN A CA 1
ATOM 766 C C . ASN A 1 105 ? -25.750 1.188 15.337 1.00 56.53 105 ASN A C 1
ATOM 768 O O . ASN A 1 105 ? -26.734 0.998 16.055 1.00 56.53 105 ASN A O 1
ATOM 772 N N . THR A 1 106 ? -24.977 2.261 15.493 1.00 59.53 106 THR A N 1
ATOM 773 C CA . THR A 1 106 ? -25.443 3.446 16.209 1.00 59.53 106 THR A CA 1
ATOM 774 C C . THR A 1 106 ? -26.575 4.032 15.376 1.00 59.53 106 THR A C 1
ATOM 776 O O . THR A 1 106 ? -26.346 4.468 14.255 1.00 59.53 106 THR A O 1
ATOM 779 N N . LYS A 1 107 ? -27.803 4.033 15.908 1.00 58.53 107 LYS A N 1
ATOM 780 C CA . LYS A 1 107 ? -29.002 4.615 15.267 1.00 58.53 107 LYS A CA 1
ATOM 781 C C . LYS A 1 107 ? -28.882 6.122 14.972 1.00 58.53 107 LYS A C 1
ATOM 783 O O . LYS A 1 107 ? -29.826 6.715 14.459 1.00 58.53 107 LYS A O 1
ATOM 788 N N . GLU A 1 108 ? -27.767 6.747 15.335 1.00 65.94 108 GLU A N 1
ATOM 789 C CA . GLU A 1 108 ? -27.504 8.150 15.058 1.00 65.94 108 GLU A CA 1
ATOM 790 C C . GLU A 1 108 ? -27.234 8.363 13.563 1.00 65.94 108 GLU A C 1
ATOM 792 O O . GLU A 1 108 ? -26.460 7.615 12.957 1.00 65.94 108 GLU A O 1
ATOM 797 N N . PRO A 1 109 ? -27.865 9.376 12.946 1.00 69.62 109 PRO A N 1
ATOM 798 C CA . PRO A 1 109 ? -27.619 9.698 11.553 1.00 69.62 109 PRO A CA 1
ATOM 799 C C . PRO A 1 109 ? -26.146 10.058 11.358 1.00 69.62 109 PRO A C 1
ATOM 801 O O . PRO A 1 109 ? -25.573 10.838 12.118 1.00 69.62 109 PRO A O 1
ATOM 804 N N . THR A 1 110 ? -25.533 9.504 10.313 1.00 71.25 110 THR A N 1
ATOM 805 C CA . THR A 1 110 ? -24.170 9.858 9.915 1.00 71.25 110 THR A CA 1
ATOM 806 C C . THR A 1 110 ? -24.183 11.287 9.373 1.00 71.25 110 THR A C 1
ATOM 808 O O . THR A 1 110 ? -24.550 11.545 8.229 1.00 71.25 110 THR A O 1
ATOM 811 N N . THR A 1 111 ? -23.849 12.244 10.229 1.00 82.69 111 THR A N 1
ATOM 812 C CA . THR A 1 111 ? -23.760 13.672 9.919 1.00 82.69 111 THR A CA 1
ATOM 813 C C . THR A 1 111 ? -22.316 14.075 9.611 1.00 82.69 111 THR A C 1
ATOM 815 O O . THR A 1 111 ? -21.355 13.439 10.040 1.00 82.69 111 THR A O 1
ATOM 818 N N . LEU A 1 112 ? -22.124 15.208 8.929 1.00 79.38 112 LEU A N 1
ATOM 819 C CA . LEU A 1 112 ? -20.786 15.801 8.775 1.00 79.38 112 LEU A CA 1
ATOM 820 C C . LEU A 1 112 ? -20.099 16.046 10.129 1.00 79.38 112 LEU A C 1
ATOM 822 O O . LEU A 1 112 ? -18.885 15.910 10.227 1.00 79.38 112 LEU A O 1
ATOM 826 N N . SER A 1 113 ? -20.863 16.350 11.184 1.00 78.25 113 SER A N 1
ATOM 827 C CA . SER A 1 113 ? -20.328 16.541 12.536 1.00 78.25 113 SER A CA 1
ATOM 828 C C . SER A 1 113 ? -19.811 15.254 13.181 1.00 78.25 113 SER A C 1
ATOM 830 O O . SER A 1 113 ? -18.836 15.315 13.923 1.00 78.25 113 SER A O 1
ATOM 832 N N . THR A 1 114 ? -20.404 14.093 12.888 1.00 76.94 114 THR A N 1
ATOM 833 C CA . THR A 1 114 ? -19.905 12.798 13.383 1.00 76.94 114 THR A CA 1
ATOM 834 C C . THR A 1 114 ? -18.679 12.338 12.596 1.00 76.94 114 THR A C 1
ATOM 836 O O . THR A 1 114 ? -17.722 11.860 13.200 1.00 76.94 114 THR A O 1
ATOM 839 N N . LEU A 1 115 ? -18.633 12.587 11.280 1.00 78.75 115 LEU A N 1
ATOM 840 C CA . LEU A 1 115 ? -17.444 12.327 10.453 1.00 78.75 115 LEU A CA 1
ATOM 841 C C . LEU A 1 115 ? -16.256 13.229 10.828 1.00 78.75 115 LEU A C 1
ATOM 843 O O . LEU A 1 115 ? -15.134 12.752 10.990 1.00 78.75 115 LEU A O 1
ATOM 847 N N . LEU A 1 116 ? -16.496 14.531 11.007 1.00 84.38 116 LEU A N 1
ATOM 848 C CA . LEU A 1 116 ? -15.466 15.501 11.399 1.00 84.38 116 LEU A CA 1
ATOM 849 C C . LEU A 1 116 ? -15.179 15.491 12.910 1.00 84.38 116 LEU A C 1
ATOM 851 O O . LEU A 1 116 ? -14.198 16.088 13.358 1.00 84.38 116 LEU A O 1
ATOM 855 N N . GLY A 1 117 ? -15.982 14.777 13.703 1.00 81.12 117 GLY A N 1
ATOM 856 C CA . GLY A 1 117 ? -15.789 14.621 15.145 1.00 81.12 117 GLY A CA 1
ATOM 857 C C . GLY A 1 117 ? -14.433 14.003 15.499 1.00 81.12 117 GLY A C 1
ATOM 858 O O . GLY A 1 117 ? -13.822 14.400 16.492 1.00 81.12 117 GLY A O 1
ATOM 859 N N . GLY A 1 118 ? -13.907 13.124 14.637 1.00 83.25 118 GLY A N 1
ATOM 860 C CA . GLY A 1 118 ? -12.560 12.562 14.776 1.00 83.25 118 GLY A CA 1
ATOM 861 C C . GLY A 1 118 ? -11.457 13.625 14.743 1.00 83.25 118 GLY A C 1
ATOM 862 O O . GLY A 1 118 ? -10.540 13.577 15.559 1.00 83.25 118 GLY A O 1
ATOM 863 N N . PHE A 1 119 ? -11.577 14.646 13.885 1.00 86.00 119 PHE A N 1
ATOM 864 C CA . PHE A 1 119 ? -10.630 15.768 13.868 1.00 86.00 119 PHE A CA 1
ATOM 865 C C . PHE A 1 119 ? -10.700 16.575 15.165 1.00 86.00 119 PHE A C 1
ATOM 867 O O . PHE A 1 119 ? -9.662 16.936 15.716 1.00 86.00 119 PHE A O 1
ATOM 874 N N . SER A 1 120 ? -11.906 16.811 15.694 1.00 84.56 120 SER A N 1
ATOM 875 C CA . SER A 1 120 ? -12.067 17.491 16.986 1.00 84.56 120 SER A CA 1
ATOM 876 C C . SER A 1 120 ? -11.422 16.703 18.129 1.00 84.56 120 SER A C 1
ATOM 878 O O . SER A 1 120 ? -10.795 17.304 18.999 1.00 84.56 120 SER A O 1
ATOM 880 N N . TYR A 1 121 ? -11.531 15.371 18.114 1.00 85.88 121 TYR A N 1
ATOM 881 C CA . TYR A 1 121 ? -10.867 14.508 19.089 1.00 85.88 121 TYR A CA 1
ATOM 882 C C . TYR A 1 121 ? -9.341 14.610 18.996 1.00 85.88 121 TYR A C 1
ATOM 884 O O . TYR A 1 121 ? -8.699 14.884 20.007 1.00 85.88 121 TYR A O 1
ATOM 892 N N . VAL A 1 122 ? -8.772 14.486 17.791 1.00 89.75 122 VAL A N 1
ATOM 893 C CA . VAL A 1 122 ? -7.319 14.616 17.571 1.00 89.75 122 VAL A CA 1
ATOM 894 C C . VAL A 1 122 ? -6.801 15.972 18.057 1.00 89.75 122 VAL A C 1
ATOM 896 O O . VAL A 1 122 ? -5.750 16.031 18.679 1.00 89.75 122 VAL A O 1
ATOM 899 N N . TRP A 1 123 ? -7.545 17.058 17.840 1.00 88.38 123 TRP A N 1
ATOM 900 C CA . TRP A 1 123 ? -7.165 18.395 18.314 1.00 88.38 123 TRP A CA 1
ATOM 901 C C . TRP A 1 123 ? -7.252 18.570 19.836 1.00 88.38 123 TRP A C 1
ATOM 903 O O . TRP A 1 123 ? -6.508 19.370 20.404 1.00 88.38 123 TRP A O 1
ATOM 913 N N . LYS A 1 124 ? -8.169 17.862 20.501 1.00 90.88 124 LYS A N 1
ATOM 914 C CA . LYS A 1 124 ? -8.347 17.937 21.959 1.00 90.88 124 LYS A CA 1
ATOM 915 C C . LYS A 1 124 ? -7.349 17.054 22.703 1.00 90.88 124 LYS A C 1
ATOM 917 O O . LYS A 1 124 ? -6.847 17.463 23.749 1.00 90.88 124 LYS A O 1
ATOM 922 N N . GLU A 1 125 ? -7.057 15.872 22.171 1.00 94.44 125 GLU A N 1
ATOM 923 C CA . GLU A 1 125 ? -6.173 14.901 22.807 1.00 94.44 125 GLU A CA 1
ATOM 924 C C . GLU A 1 125 ? -4.711 15.154 22.420 1.00 94.44 125 GLU A C 1
ATOM 926 O O . GLU A 1 125 ? -4.215 14.690 21.390 1.00 94.44 125 GLU A O 1
ATOM 931 N N . LYS A 1 126 ? -3.997 15.907 23.265 1.00 91.44 126 LYS A N 1
ATOM 932 C CA . LYS A 1 126 ? -2.629 16.373 22.980 1.00 91.44 126 LYS A CA 1
ATOM 933 C C . LYS A 1 126 ? -1.631 15.235 22.770 1.00 91.44 126 LYS A C 1
ATOM 935 O O . LYS A 1 126 ? -0.681 15.412 22.011 1.00 91.44 126 LYS A O 1
ATOM 940 N N . VAL A 1 127 ? -1.839 14.084 23.412 1.00 94.38 127 VAL A N 1
ATOM 941 C CA . VAL A 1 127 ? -0.975 12.908 23.230 1.00 94.38 127 VAL A CA 1
ATOM 942 C C . VAL A 1 127 ? -1.098 12.369 21.805 1.00 94.38 127 VAL A C 1
ATOM 944 O O . VAL A 1 127 ? -0.087 12.132 21.145 1.00 94.38 127 VAL A O 1
ATOM 947 N N . VAL A 1 128 ? -2.328 12.240 21.301 1.00 92.69 128 VAL A N 1
ATOM 948 C CA . VAL A 1 128 ? -2.602 11.762 19.938 1.00 92.69 128 VAL A CA 1
ATOM 949 C C . VAL A 1 128 ? -2.097 12.769 18.907 1.00 92.69 128 VAL A C 1
ATOM 951 O O . VAL A 1 128 ? -1.422 12.380 17.955 1.00 92.69 128 VAL A O 1
ATOM 954 N N . LEU A 1 129 ? -2.355 14.065 19.119 1.00 92.56 129 LEU A N 1
ATOM 955 C CA . LEU A 1 129 ? -1.844 15.122 18.244 1.00 92.56 129 LEU A CA 1
ATOM 956 C C . LEU A 1 129 ? -0.313 15.114 18.177 1.00 92.56 129 LEU A C 1
ATOM 958 O O . LEU A 1 129 ? 0.250 15.210 17.087 1.00 92.56 129 LEU A O 1
ATOM 962 N N . GLY A 1 130 ? 0.354 14.987 19.328 1.00 93.38 130 GLY A N 1
ATOM 963 C CA . GLY A 1 130 ? 1.811 14.923 19.420 1.00 93.38 130 GLY A CA 1
ATOM 964 C C . GLY A 1 130 ? 2.383 13.717 18.680 1.00 93.38 130 GLY A C 1
ATOM 965 O O . GLY A 1 130 ? 3.318 13.878 17.900 1.00 93.38 130 GLY A O 1
ATOM 966 N N . ALA A 1 131 ? 1.779 12.537 18.851 1.00 93.25 131 ALA A N 1
ATOM 967 C CA . ALA A 1 131 ? 2.195 11.317 18.162 1.00 93.25 131 ALA A CA 1
ATOM 968 C C . ALA A 1 131 ? 2.040 11.424 16.635 1.00 93.25 131 ALA A C 1
ATOM 970 O O . ALA A 1 131 ? 2.993 11.152 15.907 1.00 93.25 131 ALA A O 1
ATOM 971 N N . ILE A 1 132 ? 0.880 11.881 16.145 1.00 90.50 132 ILE A N 1
ATOM 972 C CA . ILE A 1 132 ? 0.634 12.060 14.702 1.00 90.50 132 ILE A CA 1
ATOM 973 C C . ILE A 1 132 ? 1.564 13.130 14.117 1.00 90.50 132 ILE A C 1
ATOM 975 O O . ILE A 1 132 ? 2.100 12.956 13.027 1.00 90.50 132 ILE A O 1
ATOM 979 N N . SER A 1 133 ? 1.781 14.235 14.834 1.00 90.88 133 SER A N 1
ATOM 980 C CA . SER A 1 133 ? 2.663 15.313 14.365 1.00 90.88 133 SER A CA 1
ATOM 981 C C . SER A 1 133 ? 4.118 14.858 14.285 1.00 90.88 133 SER A C 1
ATOM 983 O O . SER A 1 133 ? 4.808 15.208 13.331 1.00 90.88 133 SER A O 1
ATOM 985 N N . LEU A 1 134 ? 4.577 14.068 15.260 1.00 91.94 134 LEU A N 1
ATOM 986 C CA . LEU A 1 134 ? 5.923 13.501 15.266 1.00 91.94 134 LEU A CA 1
ATOM 987 C C . LEU A 1 134 ? 6.127 12.522 14.103 1.00 91.94 134 LEU A C 1
ATOM 989 O O . LEU A 1 134 ? 7.148 12.602 13.423 1.00 91.94 134 LEU A O 1
ATOM 993 N N . ASP A 1 135 ? 5.149 11.650 13.849 1.00 89.44 135 ASP A N 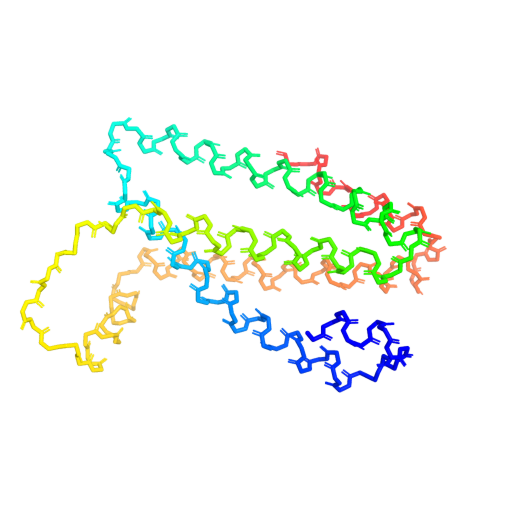1
ATOM 994 C CA . ASP A 1 135 ? 5.165 10.729 12.707 1.00 89.44 135 ASP A CA 1
ATOM 995 C C . ASP A 1 135 ? 5.204 11.491 11.375 1.00 89.44 135 ASP A C 1
ATOM 997 O O . ASP A 1 135 ? 6.105 11.285 10.561 1.00 89.44 135 ASP A O 1
ATOM 1001 N N . LEU A 1 136 ? 4.300 12.461 11.191 1.00 88.44 136 LEU A N 1
ATOM 1002 C CA . LEU A 1 136 ? 4.279 13.304 9.996 1.00 88.44 136 LEU A CA 1
ATOM 1003 C C . LEU A 1 136 ? 5.599 14.052 9.809 1.00 88.44 136 LEU A C 1
ATOM 1005 O O . LEU A 1 136 ? 6.100 14.109 8.691 1.00 88.44 136 LEU A O 1
ATOM 1009 N N . PHE A 1 137 ? 6.188 14.591 10.876 1.00 88.06 137 PHE A N 1
ATOM 1010 C CA . PHE A 1 137 ? 7.477 15.276 10.810 1.00 88.06 137 PHE A CA 1
ATOM 1011 C C . PHE A 1 137 ? 8.602 14.334 10.359 1.00 88.06 137 PHE A C 1
ATOM 1013 O O . PHE A 1 137 ? 9.369 14.681 9.459 1.00 88.06 137 PHE A O 1
ATOM 1020 N N . ALA A 1 138 ? 8.667 13.123 10.920 1.00 83.88 138 ALA A N 1
ATOM 1021 C CA . ALA A 1 138 ? 9.654 12.116 10.538 1.00 83.88 138 ALA A CA 1
ATOM 1022 C C . ALA A 1 138 ? 9.492 11.673 9.073 1.00 83.88 138 ALA A C 1
ATOM 1024 O O . ALA A 1 138 ? 10.475 11.606 8.333 1.00 83.88 138 ALA A O 1
ATOM 1025 N N . VAL A 1 139 ? 8.258 11.430 8.623 1.00 83.00 139 VAL A N 1
ATOM 1026 C CA . VAL A 1 139 ? 7.964 11.022 7.239 1.00 83.00 139 VAL A CA 1
ATOM 1027 C C . VAL A 1 139 ? 8.268 12.143 6.242 1.00 83.00 139 VAL A C 1
ATOM 1029 O O . VAL A 1 139 ? 8.822 11.879 5.174 1.00 83.00 139 VAL A O 1
ATOM 1032 N N . LEU A 1 140 ? 7.953 13.394 6.586 1.00 80.31 140 LEU A N 1
ATOM 1033 C CA . LEU A 1 140 ? 8.190 14.559 5.727 1.00 80.31 140 LEU A CA 1
ATOM 1034 C C . LEU A 1 140 ? 9.697 14.809 5.542 1.00 80.31 140 LEU A C 1
ATOM 1036 O O . LEU A 1 140 ? 10.145 15.077 4.427 1.00 80.31 140 LEU A O 1
ATOM 1040 N N . LEU A 1 141 ? 10.494 14.610 6.598 1.00 74.94 141 LEU A N 1
ATOM 1041 C CA . LEU A 1 141 ? 11.960 14.624 6.524 1.00 74.94 141 LEU A CA 1
ATOM 1042 C C . LEU A 1 141 ? 12.554 13.362 5.867 1.00 74.94 141 LEU A C 1
ATOM 1044 O O . LEU A 1 141 ? 13.658 13.409 5.325 1.00 74.94 141 LEU A O 1
ATOM 1048 N N . GLY A 1 142 ? 11.812 12.252 5.832 1.00 68.12 142 GLY A N 1
ATOM 1049 C CA . GLY A 1 142 ? 12.175 11.016 5.128 1.00 68.12 142 GLY A CA 1
ATOM 1050 C C . GLY A 1 142 ? 12.214 11.137 3.596 1.00 68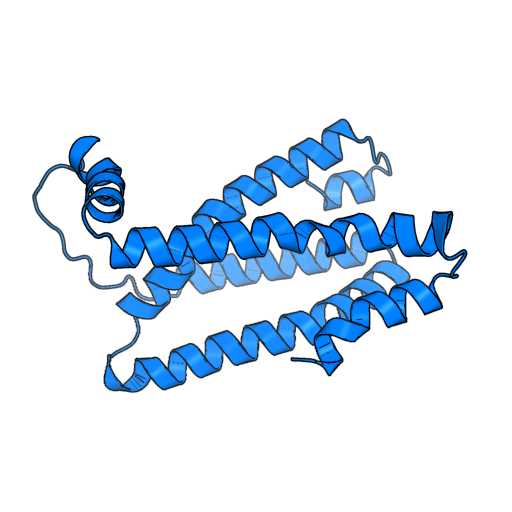.12 142 GLY A C 1
ATOM 1051 O O . GLY A 1 142 ? 12.707 10.233 2.914 1.00 68.12 142 GLY A O 1
ATOM 1052 N N . GLY A 1 143 ? 11.764 12.267 3.035 1.00 67.81 143 GLY A N 1
ATOM 1053 C CA . GLY A 1 143 ? 11.787 12.566 1.597 1.00 67.81 143 GLY A CA 1
ATOM 1054 C C . GLY A 1 143 ? 13.172 12.500 0.936 1.00 67.81 143 GLY A C 1
ATOM 1055 O O . GLY A 1 143 ? 13.257 12.403 -0.288 1.00 67.81 143 GLY A O 1
ATOM 1056 N N . ALA A 1 144 ? 14.257 12.457 1.714 1.00 65.44 144 ALA A N 1
ATOM 1057 C CA . ALA A 1 144 ? 15.610 12.209 1.214 1.00 65.44 144 ALA A CA 1
ATOM 1058 C C . ALA A 1 144 ? 15.715 10.913 0.378 1.00 65.44 144 ALA A C 1
ATOM 1060 O O . ALA A 1 144 ? 16.437 10.873 -0.618 1.00 65.44 144 ALA A O 1
ATOM 1061 N N . VAL A 1 145 ? 14.928 9.878 0.704 1.00 69.12 145 VAL A N 1
ATOM 1062 C CA . VAL A 1 145 ? 14.898 8.609 -0.052 1.00 69.12 145 VAL A CA 1
ATOM 1063 C C . VAL A 1 145 ? 14.358 8.800 -1.478 1.00 69.12 145 VAL A C 1
ATOM 1065 O O . VAL A 1 145 ? 14.765 8.088 -2.399 1.00 69.12 145 VAL A O 1
ATOM 1068 N N . ALA A 1 146 ? 13.471 9.777 -1.693 1.00 71.06 146 ALA A N 1
ATOM 1069 C CA . ALA A 1 146 ? 12.944 10.100 -3.018 1.00 71.06 146 ALA A CA 1
ATOM 1070 C C . ALA A 1 146 ? 13.986 10.797 -3.910 1.00 71.06 146 ALA A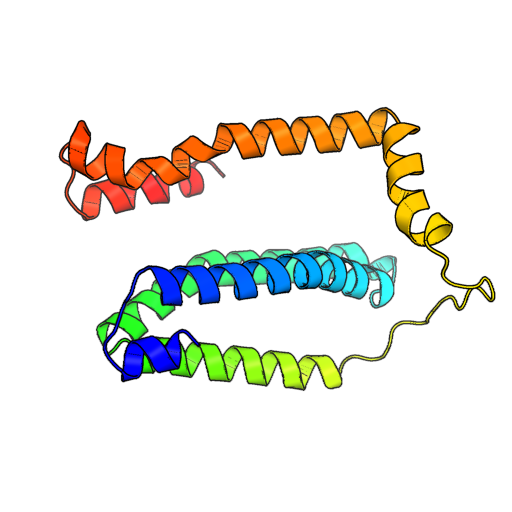 C 1
ATOM 1072 O O . ALA A 1 146 ? 13.916 10.676 -5.132 1.00 71.06 146 ALA A O 1
ATOM 1073 N N . LEU A 1 147 ? 14.974 11.469 -3.308 1.00 76.75 147 LEU A N 1
ATOM 1074 C CA . LEU A 1 147 ? 16.074 12.139 -4.008 1.00 76.75 147 LEU A CA 1
ATOM 1075 C C . LEU A 1 147 ? 17.269 11.214 -4.281 1.00 76.75 147 LEU A C 1
ATOM 1077 O O . LEU A 1 147 ? 18.122 11.558 -5.099 1.00 76.75 147 LEU A O 1
ATOM 1081 N N . LEU A 1 148 ? 17.319 10.028 -3.658 1.00 75.38 148 LEU A N 1
ATOM 1082 C CA . LEU A 1 148 ? 18.397 9.047 -3.850 1.00 75.38 148 LEU A CA 1
ATOM 1083 C C . LEU A 1 148 ? 18.738 8.754 -5.321 1.00 75.38 148 LEU A C 1
ATOM 1085 O O . LEU A 1 148 ? 19.924 8.616 -5.602 1.00 75.38 148 LEU A O 1
ATOM 1089 N N . PRO A 1 149 ? 17.785 8.669 -6.275 1.00 73.06 149 PRO A N 1
ATOM 1090 C CA . PRO A 1 149 ? 18.128 8.431 -7.675 1.00 73.06 149 PRO A CA 1
ATOM 1091 C C . PRO A 1 149 ? 18.957 9.549 -8.311 1.00 73.06 149 PRO A C 1
ATOM 1093 O O . PRO A 1 149 ? 19.912 9.253 -9.024 1.00 73.06 149 PRO A O 1
ATOM 1096 N N . VAL A 1 150 ? 18.626 10.808 -8.013 1.00 80.31 150 VAL A N 1
ATOM 1097 C CA . VAL A 1 150 ? 19.378 11.986 -8.476 1.00 80.31 150 VAL A CA 1
ATOM 1098 C C . VAL A 1 150 ? 20.736 12.042 -7.780 1.00 80.31 150 VAL A C 1
ATOM 1100 O O . VAL A 1 150 ? 21.755 12.218 -8.433 1.00 80.31 150 VAL A O 1
ATOM 1103 N N . TYR A 1 151 ? 20.785 11.793 -6.468 1.00 77.06 151 TYR A N 1
ATOM 1104 C CA . TYR A 1 151 ? 22.052 11.754 -5.731 1.00 77.06 151 TYR A CA 1
ATOM 1105 C C . TYR A 1 151 ? 22.993 10.652 -6.224 1.00 77.06 151 TYR A C 1
ATOM 1107 O O . TYR A 1 151 ? 24.180 10.897 -6.406 1.00 77.06 151 TYR A O 1
ATOM 1115 N N . ALA A 1 152 ? 22.483 9.444 -6.459 1.00 76.81 152 ALA A N 1
ATOM 1116 C CA . ALA A 1 152 ? 23.300 8.335 -6.929 1.00 76.81 152 ALA A CA 1
ATOM 1117 C C . ALA A 1 152 ? 23.808 8.575 -8.354 1.00 76.81 152 ALA A C 1
ATOM 1119 O O . ALA A 1 152 ? 24.982 8.342 -8.611 1.00 76.81 152 ALA A O 1
ATOM 1120 N N . ARG A 1 153 ? 22.947 9.048 -9.264 1.00 75.88 153 ARG A N 1
ATOM 1121 C CA . ARG A 1 153 ? 23.290 9.194 -10.683 1.00 75.88 153 ARG A CA 1
ATOM 1122 C C . ARG A 1 153 ? 24.070 10.472 -10.987 1.00 75.88 153 ARG A C 1
ATOM 1124 O O . ARG A 1 153 ? 25.062 10.401 -11.700 1.00 75.88 153 ARG A O 1
ATOM 1131 N N . ASP A 1 154 ? 23.609 11.609 -10.470 1.00 77.50 154 ASP A N 1
ATOM 1132 C CA . ASP A 1 154 ? 24.038 12.937 -10.926 1.00 77.50 154 ASP A CA 1
ATOM 1133 C C . ASP A 1 154 ? 25.051 13.602 -9.977 1.00 77.50 154 ASP A C 1
ATOM 1135 O O . ASP A 1 154 ? 25.723 14.547 -10.376 1.00 77.50 154 ASP A O 1
ATOM 1139 N N . ILE A 1 155 ? 25.172 13.128 -8.727 1.00 80.94 155 ILE A N 1
ATOM 1140 C CA . ILE A 1 155 ? 26.114 13.677 -7.729 1.00 80.94 155 ILE A CA 1
ATOM 1141 C C . ILE A 1 155 ? 27.237 12.685 -7.418 1.00 80.94 155 ILE A C 1
ATOM 1143 O O . ILE A 1 155 ? 28.406 13.051 -7.423 1.00 80.94 155 ILE A O 1
ATOM 1147 N N . LEU A 1 156 ? 26.885 11.434 -7.115 1.00 80.75 156 LEU A N 1
ATOM 1148 C CA . LEU A 1 156 ? 27.842 10.389 -6.740 1.00 80.75 156 LEU A CA 1
ATOM 1149 C C . LEU A 1 156 ? 28.383 9.609 -7.948 1.00 80.75 156 LEU A C 1
ATOM 1151 O O . LEU A 1 156 ? 29.249 8.759 -7.763 1.00 80.75 156 LEU A O 1
ATOM 1155 N N . GLU A 1 157 ? 27.851 9.864 -9.150 1.00 80.75 157 GLU A N 1
ATOM 1156 C CA . GLU A 1 157 ? 28.214 9.191 -10.410 1.00 80.75 157 GLU A CA 1
ATOM 1157 C C . GLU A 1 157 ? 28.207 7.651 -10.311 1.00 80.75 157 GLU A C 1
ATOM 1159 O O . GLU A 1 157 ? 28.946 6.933 -10.988 1.00 80.75 157 GLU A O 1
ATOM 1164 N N . LEU A 1 158 ? 27.344 7.111 -9.450 1.00 76.25 158 LEU A N 1
ATOM 1165 C CA . LEU A 1 158 ? 27.198 5.683 -9.227 1.00 76.25 158 LEU A CA 1
ATOM 1166 C C . LEU A 1 158 ? 26.359 5.059 -10.345 1.00 76.25 158 LEU A C 1
ATOM 1168 O O . LEU A 1 158 ? 25.269 5.522 -10.686 1.00 76.25 158 LEU A O 1
ATOM 1172 N N . GLY A 1 159 ? 26.839 3.932 -10.872 1.00 75.50 159 GLY A N 1
ATOM 1173 C CA . GLY A 1 159 ? 26.061 3.094 -11.781 1.00 75.50 159 GLY A CA 1
ATOM 1174 C C . GLY A 1 159 ? 24.833 2.447 -11.107 1.00 75.50 159 GLY A C 1
ATOM 1175 O O . GLY A 1 159 ? 24.640 2.556 -9.891 1.00 75.50 159 GLY A O 1
ATOM 1176 N N . PRO A 1 160 ? 24.012 1.694 -11.866 1.00 73.19 160 PRO A N 1
ATOM 1177 C CA . PRO A 1 160 ? 22.796 1.043 -11.357 1.00 73.19 160 PRO A CA 1
ATOM 1178 C C . PRO A 1 160 ? 23.016 0.159 -10.116 1.00 73.19 160 PRO A C 1
ATOM 1180 O O . PRO A 1 160 ? 22.141 0.063 -9.256 1.00 73.19 160 PRO A O 1
ATOM 1183 N N . SER A 1 161 ? 24.198 -0.452 -9.993 1.00 72.56 161 SER A N 1
ATOM 1184 C CA . SER A 1 161 ? 24.602 -1.263 -8.839 1.00 72.56 161 SER A CA 1
ATOM 1185 C C . SER A 1 161 ? 24.777 -0.443 -7.554 1.00 72.56 161 SER A C 1
ATOM 1187 O O . SER A 1 161 ? 24.376 -0.899 -6.483 1.00 72.56 161 SER A O 1
ATOM 1189 N N . GLY A 1 162 ? 25.312 0.780 -7.642 1.00 75.19 162 GLY A N 1
ATOM 1190 C CA . GLY A 1 162 ? 25.482 1.670 -6.490 1.00 75.19 162 GLY A CA 1
ATOM 1191 C C . GLY A 1 162 ? 24.153 2.220 -5.973 1.00 75.19 162 GLY A C 1
ATOM 1192 O O . GLY A 1 162 ? 23.937 2.271 -4.763 1.00 75.19 162 GLY A O 1
ATOM 1193 N N . LEU A 1 163 ? 23.206 2.521 -6.870 1.00 75.31 163 LEU A N 1
ATOM 1194 C CA . LEU A 1 163 ? 21.829 2.852 -6.486 1.00 75.31 163 LEU A CA 1
ATOM 1195 C C . LEU A 1 163 ? 21.125 1.672 -5.795 1.00 75.31 163 LEU A C 1
ATOM 1197 O O . LEU A 1 163 ? 20.383 1.879 -4.834 1.00 75.31 163 LEU A O 1
ATOM 1201 N N . GLY A 1 164 ? 21.383 0.442 -6.250 1.00 71.50 164 GLY A N 1
ATOM 1202 C CA . GLY A 1 164 ? 20.900 -0.777 -5.599 1.00 71.50 164 GLY A CA 1
ATOM 1203 C C . GLY A 1 164 ? 21.406 -0.918 -4.161 1.00 71.50 164 GLY A C 1
ATOM 1204 O O . GLY A 1 164 ? 20.604 -1.120 -3.251 1.00 71.50 164 GLY A O 1
ATOM 1205 N N . LEU A 1 165 ? 22.711 -0.728 -3.940 1.00 78.69 165 LEU A N 1
ATOM 1206 C CA . LEU A 1 165 ? 23.323 -0.741 -2.604 1.00 78.69 165 LEU A CA 1
ATOM 1207 C C . LEU A 1 165 ? 22.756 0.358 -1.693 1.00 78.69 165 LEU A C 1
ATOM 1209 O O . LEU A 1 165 ? 22.389 0.081 -0.552 1.00 78.69 165 LEU A O 1
ATOM 1213 N N . LEU A 1 166 ? 22.604 1.583 -2.205 1.00 76.00 166 LEU A N 1
ATOM 1214 C CA . LEU A 1 166 ? 22.013 2.698 -1.454 1.00 76.00 166 LEU A CA 1
ATOM 1215 C C . LEU A 1 166 ? 20.547 2.440 -1.073 1.00 76.00 166 LEU A C 1
ATOM 1217 O O . LEU A 1 166 ? 20.125 2.779 0.030 1.00 76.00 166 LEU A O 1
ATOM 1221 N N . ARG A 1 167 ? 19.768 1.806 -1.958 1.00 73.19 167 ARG A N 1
ATOM 1222 C CA . ARG A 1 167 ? 18.384 1.387 -1.673 1.00 73.19 167 ARG A CA 1
ATOM 1223 C C . ARG A 1 167 ? 18.300 0.222 -0.684 1.00 73.19 167 ARG A C 1
ATOM 1225 O O . ARG A 1 167 ? 17.276 0.100 -0.018 1.00 73.19 167 ARG A O 1
ATOM 1232 N N . ALA A 1 168 ? 19.334 -0.612 -0.593 1.00 72.25 168 ALA A N 1
ATOM 1233 C CA . ALA A 1 168 ? 19.397 -1.743 0.331 1.00 72.25 168 ALA A CA 1
ATOM 1234 C C . ALA A 1 168 ? 19.874 -1.350 1.741 1.00 72.25 168 ALA A C 1
ATOM 1236 O O . ALA A 1 168 ? 19.549 -2.043 2.702 1.00 72.25 168 ALA A O 1
ATOM 1237 N N . ALA A 1 169 ? 20.598 -0.234 1.884 1.00 75.44 169 ALA A N 1
ATOM 1238 C CA . ALA A 1 169 ? 21.179 0.203 3.154 1.00 75.44 169 ALA A CA 1
ATOM 1239 C C . ALA A 1 169 ? 20.174 0.313 4.327 1.00 75.44 169 ALA A C 1
ATOM 1241 O O . ALA A 1 169 ? 20.505 -0.172 5.409 1.00 75.44 169 ALA A O 1
ATOM 1242 N N . PRO A 1 170 ? 18.940 0.843 4.159 1.00 69.00 170 PRO A N 1
ATOM 1243 C CA . PRO A 1 170 ? 17.959 0.860 5.248 1.00 69.00 170 PRO A CA 1
ATOM 1244 C C . PRO A 1 170 ? 17.550 -0.540 5.721 1.00 69.00 170 PRO A C 1
ATOM 1246 O O . PRO A 1 170 ? 17.275 -0.723 6.899 1.00 69.00 170 PRO A O 1
ATOM 1249 N N . GLY A 1 171 ? 17.543 -1.532 4.825 1.00 63.75 171 GLY A N 1
ATOM 1250 C CA . GLY A 1 171 ? 17.206 -2.916 5.165 1.00 63.75 171 GLY A CA 1
ATOM 1251 C C . GLY A 1 171 ? 18.275 -3.631 5.994 1.00 63.75 171 GLY A C 1
ATOM 1252 O O . GLY A 1 171 ? 17.971 -4.637 6.615 1.00 63.75 171 GLY A O 1
ATOM 1253 N N . ILE A 1 172 ? 19.510 -3.116 6.025 1.00 69.38 172 ILE A N 1
ATOM 1254 C CA . ILE A 1 172 ? 20.586 -3.623 6.894 1.00 69.38 172 ILE A CA 1
ATOM 1255 C C . ILE A 1 172 ? 20.478 -3.021 8.307 1.00 69.38 172 ILE A C 1
ATOM 1257 O O . ILE A 1 172 ? 20.947 -3.623 9.267 1.00 69.38 1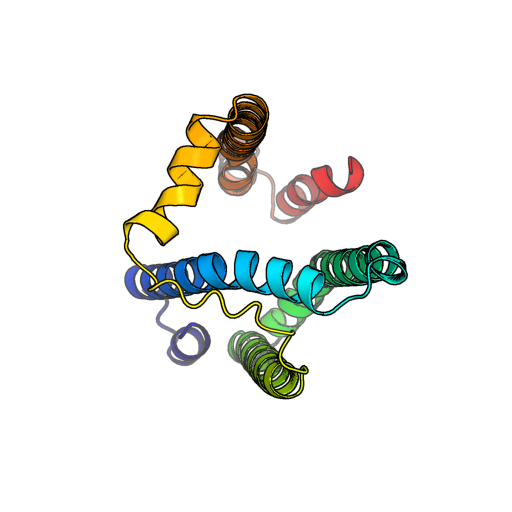72 ILE A O 1
ATOM 1261 N N . GLY A 1 173 ? 19.886 -1.829 8.436 1.00 59.69 173 GLY A N 1
ATOM 1262 C CA . GLY A 1 173 ? 19.744 -1.120 9.712 1.00 59.69 173 GLY A CA 1
ATOM 1263 C C . GLY A 1 173 ? 18.418 -1.341 10.451 1.00 59.69 173 GLY A C 1
ATOM 1264 O O . GLY A 1 173 ? 18.288 -0.837 11.564 1.00 59.69 173 GLY A O 1
ATOM 1265 N N . ALA A 1 174 ? 17.450 -2.025 9.831 1.00 47.94 174 ALA A N 1
ATOM 1266 C CA . ALA A 1 174 ? 16.137 -2.359 10.396 1.00 47.94 174 ALA A CA 1
ATOM 1267 C C . ALA A 1 174 ? 16.169 -3.693 11.154 1.00 47.94 174 ALA A C 1
ATOM 1269 O O . ALA A 1 174 ? 15.469 -3.782 12.187 1.00 47.94 174 ALA A O 1
#

Sequence (174 aa):
AVLALALSGRFDPVWVLAALTVFGVARAF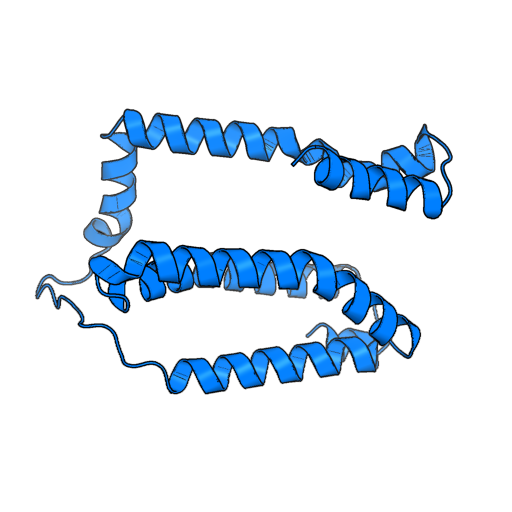YAPASSSLAVNLVPKEDFANAVGWVTASWQLASIIGPVLGGLLYGIAAPVAYSTAVVLFLTAGLIIFTIPKPAQRNTKEPTTLSTLLGGFSYVWKEKVVLGAISLDLFAVLLGGAVALLPVYARDILELGPSGLGLLRAAPGIGA

Secondary structure (DSSP, 8-state):
-HHHHHHHT---HHHHHHHHHHHHHHHHHHHHHHHHHHHHHS-TTTHHHHHHHHHHHHHHHHHHHHHHHHHHHHH-HHHHHHHHHHHHHHHHHHHTTSPPP------S---HHHHHHHHHHHHH-HHHHHHHHHHHHHHHHTTHHHHHHHIIIIIS---HHHHHHHHHHHHHH-

=== Feature glossary ===
Key to the feature types in this record:

Secondary structure (8-state, DSSP). Secondary structure is the local, repeating backbone conformation. DSSP classifies it into eight states by reading the hydrogen-bond network: three helix types (H, G, I), two β types (E, B), two non-regular types (T, S), and unstructured coil (-).

Backbone torsions (φ/ψ). Backbone dihedral angles. Every residue except chain termini has a φ (preceding-C → N → Cα → C) and a ψ (N → Cα → C → next-N). They are reported in degrees following the IUPAC sign convention. Secondary structure is essentially a statement about which (φ, ψ) basin each residue occupies.

Predicted aligned error. Predicted Aligned Error (PAE) is an AlphaFold confidence matrix: entry (i, j) is the expected error in the position of residue j, in ångströms, when the prediction is superimposed on the true structure at residue i. Low PAE within a block of residues means that block is internally rigid and well-predicted; high PAE between two blocks means their relative placement is uncertain even if each block individually is confident.

B-factor. B-factor (Debye–Waller factor) reflects atomic displacement in the crystal lattice. It is an experimental observable (units Å²), not a prediction; low values mean the atom is pinned down, high values mean it moves or is heterogeneous across the crystal.

Secondary structure (3-state, P-SEA). Three-state secondary structure (P-SEA) collapses the eight DSSP classes into helix (a), strand (b), and coil (c). P-SEA assigns these from Cα geometry alone — distances and angles — without requiring backbone oxygens, so it works on any Cα trace.

Sequence. Primary structure: the covalent order of the twenty standard amino acids along the backbone. Two proteins with the same sequence will (almost always) fold to the same structure; two with 30% identity often share a fold but not the details.

pLDDT. pLDDT is the predicted lDDT-Cα score: AlphaFold's confidence that the local environment of each residue (all inter-atomic distances within 15 Å) is correctly placed. It is a per-residue number between 0 and 100, with higher meaning more reliable.

InterPro / GO / CATH / organism. Functional annotations link the protein to curated databases. InterPro entries identify conserved domains and families by matching the sequence against member-database signatures (Pfam, PROSITE, CDD, …). Gene Ontology (GO) terms describe molecular function, biological process, and cellular component in a controlled vocabulary. CATH places the structure in a hierarchical fold classification (Class/Architecture/Topology/Homologous-superfamily). The organism is the source species.

Contact-map, Ramachandran, and PAE plots. Three diagnostic plots accompany the record. The Cα contact map visualizes the tertiary structure as a 2D adjacency matrix (8 Å cutoff, sequence-local contacts suppressed). The Ramachandran plot shows the distribution of backbone (φ, ψ) torsions, with points in the α and β basins reflecting secondary structure content. The PAE plot shows AlphaFold's inter-residue confidence as a color matrix.

mmCIF coordinates. The mmCIF table is the protein's shape written out atom by atom. For each backbone N, Cα, C, and carbonyl O, it records an (x, y, z) coordinate triple in Å plus the residue type, chain letter, and residue number.

Radius of gyration, Cα contacts, bounding box. Three whole-structure scalars: the radius of gyration (RMS distance of Cα from centroid, in Å), the count of Cα–Cα contacts (pairs closer than 8 Å and separated by more than four residues in sequence — i.e. tertiary, not local, contacts), and the bounding-box dimensions. Together they distinguish compact globular folds from extended fibres or disordered chains.

Foldseek 3Di. The Foldseek 3Di string encodes local tertiary geometry as a 20-letter alphabet — one character per residue — derived from the relative positions of nearby Cα atoms. Unlike the amino-acid sequence, 3Di is a direct function of the 3D structure, so two proteins with the same fold have similar 3Di strings even at low sequence identity.

Rendered structure images. Six rendered views show the 3D structure from the faces of a cube — i.e. along ±x, ±y, ±z. Rendering representation is drawn randomly per protein from cartoon (secondary-structure ribbons), sticks (backbone bonds), or molecular surface; coloring is either N→C rainbow (blue at the N-terminus through red at the C-terminus) or one color per chain.

Nearest PDB structures. The Foldseek neighbor list gives the closest experimentally determined structures in the PDB, ranked by structural alignment. TM-score near 1 means near-identical fold; near 0.3 means only rough topology match. This is how one finds what a novel AlphaFold prediction most resembles in the solved-structure universe.

Solvent-accessible surface area. SASA measures how much of the protein is reachable by solvent. It is computed by rolling a water-sized probe over the atomic surface and summing the exposed area (Å²). Per-residue SASA distinguishes core (buried, low SASA) from surface (exposed, high SASA) residues; total SASA is a whole-molecule size measure.